Protein AF-C0KS53-F1 (afdb_monomer_lite)

pLDDT: mean 75.05, std 15.07, range [31.92, 91.69]

Radius of gyration: 15.04 Å; chains: 1; bounding box: 39×33×37 Å

Foldseek 3Di:
DDPPVPLPVVQVVQLQVCLVVQHQKGKHFDDPQVVVVQVVCCVLPLFVHWDDPDPTIIITGGDNPCSCPDDDDDADPVRGDDDDPVRPDDLDPDDDDDDRPDDWDWDQDPVGIDID

Secondary structure (DSSP, 8-state):
------HHHHHHHHHHHHHHHT-SEEEEE--HHHHHHHHHHHHTTSEEEEEEEETTEEEEEE-SS-S-S------BTTB-----GGG---------SS-------EEEETTEEEE-

Structure (mmCIF, N/CA/C/O backbone):
data_AF-C0KS53-F1
#
_entry.id   AF-C0KS53-F1
#
loop_
_atom_site.group_PDB
_atom_site.id
_atom_site.type_symbol
_atom_site.label_atom_id
_atom_site.label_alt_id
_atom_site.label_comp_id
_atom_site.label_asym_id
_atom_site.label_entity_id
_atom_site.label_seq_id
_atom_site.pdbx_PDB_ins_code
_atom_site.Cartn_x
_atom_site.Cartn_y
_atom_site.Cartn_z
_atom_site.occupancy
_atom_site.B_iso_or_equiv
_atom_site.auth_seq_id
_atom_site.auth_comp_id
_atom_site.auth_asym_id
_atom_site.auth_atom_id
_atom_site.pdbx_PDB_model_num
ATOM 1 N N . MET A 1 1 ? -0.487 21.136 -11.997 1.00 31.92 1 MET A N 1
ATOM 2 C CA . MET A 1 1 ? -1.054 19.872 -12.513 1.00 31.92 1 MET A CA 1
ATOM 3 C C . MET A 1 1 ? 0.084 18.870 -12.651 1.00 31.92 1 MET A C 1
ATOM 5 O O . MET A 1 1 ? 0.831 18.944 -13.612 1.00 31.92 1 MET A O 1
ATOM 9 N N . MET A 1 2 ? 0.323 18.032 -11.639 1.00 34.03 2 MET A N 1
ATOM 10 C CA . MET A 1 2 ? 1.448 17.092 -11.669 1.00 34.03 2 MET A CA 1
ATOM 11 C C . MET A 1 2 ? 0.925 15.713 -12.076 1.00 34.03 2 MET A C 1
ATOM 13 O O . MET A 1 2 ? 0.408 14.965 -11.250 1.00 34.03 2 MET A O 1
ATOM 17 N N . VAL A 1 3 ? 1.009 15.411 -13.371 1.00 42.41 3 VAL A N 1
ATOM 18 C CA . VAL A 1 3 ? 0.652 14.102 -13.929 1.00 42.41 3 VAL A CA 1
ATOM 19 C C . VAL A 1 3 ? 1.801 13.136 -13.633 1.00 42.41 3 VAL A C 1
ATOM 21 O O . VAL A 1 3 ? 2.655 12.888 -14.477 1.00 42.41 3 VAL A O 1
ATOM 24 N N . PHE A 1 4 ? 1.868 12.609 -12.409 1.00 47.12 4 PHE A N 1
ATOM 25 C CA . PHE A 1 4 ? 2.649 11.397 -12.157 1.00 47.12 4 PHE A CA 1
ATOM 26 C C . PHE A 1 4 ? 1.733 10.202 -12.384 1.00 47.12 4 PHE A C 1
ATOM 28 O O . PHE A 1 4 ? 0.909 9.860 -11.540 1.00 47.12 4 PHE A O 1
ATOM 35 N N . ASN A 1 5 ? 1.894 9.575 -13.547 1.00 54.81 5 ASN A N 1
ATOM 36 C CA . ASN A 1 5 ? 1.164 8.402 -14.031 1.00 54.81 5 ASN A CA 1
ATOM 37 C C . ASN A 1 5 ? 1.462 7.110 -13.228 1.00 54.81 5 ASN A C 1
ATOM 39 O O . ASN A 1 5 ? 1.420 6.006 -13.762 1.00 54.81 5 ASN A O 1
ATOM 43 N N . ASP A 1 6 ? 1.820 7.227 -11.947 1.00 64.88 6 ASP A N 1
ATOM 44 C CA . ASP A 1 6 ? 2.130 6.098 -11.075 1.00 64.88 6 ASP A CA 1
ATOM 45 C C . ASP A 1 6 ? 0.884 5.717 -10.272 1.00 64.88 6 ASP A C 1
ATOM 47 O O . ASP A 1 6 ? 0.748 6.056 -9.092 1.00 64.88 6 ASP A O 1
ATOM 51 N N . SER A 1 7 ? -0.021 4.968 -10.908 1.00 74.12 7 SER A N 1
ATOM 52 C CA . SER A 1 7 ? -1.275 4.491 -10.301 1.00 74.12 7 SER A CA 1
ATOM 53 C C . SER A 1 7 ? -1.057 3.779 -8.955 1.00 74.12 7 SER A C 1
ATOM 55 O O . SER A 1 7 ? -1.908 3.830 -8.075 1.00 74.12 7 SER A O 1
ATOM 57 N N . ILE A 1 8 ? 0.108 3.152 -8.755 1.00 80.69 8 ILE A N 1
ATOM 58 C CA . ILE A 1 8 ? 0.480 2.455 -7.514 1.00 80.69 8 ILE A CA 1
ATOM 59 C C . ILE A 1 8 ? 0.786 3.442 -6.377 1.00 80.69 8 ILE A C 1
ATOM 61 O O . ILE A 1 8 ? 0.359 3.237 -5.241 1.00 80.69 8 ILE A O 1
ATOM 65 N N . PHE A 1 9 ? 1.530 4.515 -6.659 1.00 80.00 9 PHE A N 1
ATOM 66 C CA . PHE A 1 9 ? 1.884 5.503 -5.637 1.00 80.00 9 PHE A CA 1
ATOM 67 C C . PHE A 1 9 ? 0.650 6.280 -5.169 1.00 80.00 9 PHE A C 1
ATOM 69 O O . PHE A 1 9 ? 0.519 6.557 -3.974 1.00 80.00 9 PHE A O 1
ATOM 76 N N . ASP A 1 10 ? -0.273 6.567 -6.090 1.00 84.19 10 ASP A N 1
ATOM 77 C CA . ASP A 1 10 ? -1.567 7.173 -5.771 1.00 84.19 10 ASP A CA 1
ATOM 78 C C . ASP A 1 10 ? -2.362 6.309 -4.775 1.00 84.19 10 ASP A C 1
ATOM 80 O O . ASP A 1 10 ? -2.791 6.808 -3.735 1.00 84.19 10 ASP A O 1
ATOM 84 N N . VAL A 1 11 ? -2.454 4.992 -5.006 1.00 86.56 11 VAL A N 1
ATOM 85 C CA . VAL A 1 11 ? -3.123 4.040 -4.093 1.00 86.56 11 VAL A CA 1
ATOM 86 C C . VAL A 1 11 ? -2.552 4.118 -2.676 1.00 86.56 11 VAL A C 1
ATOM 88 O O . VAL A 1 11 ? -3.300 4.300 -1.713 1.00 86.56 11 VAL A O 1
ATOM 91 N N . PHE A 1 12 ? -1.228 4.018 -2.528 1.00 85.38 12 PHE A N 1
ATOM 92 C CA . PHE A 1 12 ? -0.597 4.082 -1.208 1.00 85.38 12 PHE A CA 1
ATOM 93 C C . PHE A 1 12 ? -0.789 5.450 -0.544 1.00 85.38 12 PHE A C 1
ATOM 95 O O . PHE A 1 12 ? -1.040 5.526 0.661 1.00 85.38 12 PHE A O 1
ATOM 102 N N . THR A 1 13 ? -0.724 6.530 -1.324 1.00 85.56 13 THR A N 1
ATOM 103 C CA . THR A 1 13 ? -0.928 7.895 -0.826 1.00 85.56 13 THR A CA 1
ATOM 104 C C . THR A 1 13 ? -2.353 8.094 -0.317 1.00 85.56 13 THR A C 1
ATOM 106 O O . THR A 1 13 ? -2.526 8.612 0.787 1.00 85.56 13 THR A O 1
ATOM 109 N N . ARG A 1 14 ? -3.372 7.614 -1.044 1.00 88.25 14 ARG A N 1
ATOM 110 C CA . ARG A 1 14 ? -4.777 7.643 -0.598 1.00 88.25 14 ARG A CA 1
ATOM 111 C C . ARG A 1 14 ? -4.973 6.894 0.714 1.00 88.25 14 ARG A C 1
ATOM 113 O O . ARG A 1 14 ? -5.577 7.434 1.637 1.00 88.25 14 ARG A O 1
ATOM 120 N N . ILE A 1 15 ? -4.421 5.684 0.818 1.00 87.06 15 ILE A N 1
ATOM 121 C CA . ILE A 1 15 ? -4.500 4.867 2.037 1.00 87.06 15 ILE A CA 1
ATOM 122 C C . ILE A 1 15 ? -3.837 5.592 3.217 1.00 87.06 15 ILE A C 1
ATOM 124 O O . ILE A 1 15 ? -4.422 5.670 4.299 1.00 87.06 15 ILE A O 1
ATOM 128 N N . ARG A 1 16 ? -2.640 6.162 3.017 1.00 86.06 16 ARG A N 1
ATOM 129 C CA . ARG A 1 16 ? -1.944 6.927 4.062 1.00 86.06 16 ARG A CA 1
ATOM 130 C C . ARG A 1 16 ? -2.762 8.136 4.497 1.00 86.06 16 ARG A C 1
ATOM 132 O O . ARG A 1 16 ? -2.945 8.334 5.692 1.00 86.06 16 ARG A O 1
ATOM 139 N N . ASN A 1 17 ? -3.238 8.936 3.548 1.00 86.88 17 ASN A N 1
ATOM 140 C CA . ASN A 1 17 ? -3.958 10.172 3.841 1.00 86.88 17 ASN A CA 1
ATOM 141 C C . ASN A 1 17 ? -5.264 9.887 4.587 1.00 86.88 17 ASN A C 1
ATOM 143 O O . ASN A 1 17 ? -5.551 10.540 5.583 1.00 86.88 17 ASN A O 1
ATOM 147 N N . ALA A 1 18 ? -6.008 8.862 4.183 1.00 87.25 18 ALA A N 1
ATOM 148 C CA . ALA A 1 18 ? -7.206 8.452 4.900 1.00 87.25 18 ALA A CA 1
ATOM 149 C C . ALA A 1 18 ? -6.919 7.966 6.326 1.00 87.25 18 ALA A C 1
ATOM 151 O O . ALA A 1 18 ? -7.664 8.299 7.241 1.00 87.25 18 ALA A O 1
ATOM 152 N N . ASN A 1 19 ? -5.817 7.239 6.533 1.00 84.56 19 ASN A N 1
ATOM 153 C CA . ASN A 1 19 ? -5.384 6.842 7.871 1.00 84.56 19 ASN A CA 1
ATOM 154 C C . ASN A 1 19 ? -4.976 8.055 8.731 1.00 84.56 19 ASN A C 1
ATOM 156 O O . ASN A 1 19 ? -5.244 8.062 9.926 1.00 84.56 19 ASN A O 1
ATOM 160 N N . LEU A 1 20 ? -4.356 9.084 8.137 1.00 82.88 20 LEU A N 1
ATOM 161 C CA . LEU A 1 20 ? -4.002 10.330 8.834 1.00 82.88 20 LEU A CA 1
ATOM 162 C C . LEU A 1 20 ? -5.237 11.141 9.243 1.00 82.88 20 LEU A C 1
ATOM 164 O O . LEU A 1 20 ? -5.261 11.694 10.336 1.00 82.88 20 LEU A O 1
ATOM 168 N N . VAL A 1 21 ? -6.256 11.190 8.382 1.00 84.94 21 VAL A N 1
ATOM 169 C CA . VAL A 1 21 ? -7.527 11.891 8.644 1.00 84.94 21 VAL A CA 1
ATOM 170 C C . VAL A 1 21 ? -8.452 11.074 9.563 1.00 84.94 21 VAL A C 1
ATOM 172 O O . VAL A 1 21 ? -9.428 11.597 10.088 1.00 84.94 21 VAL A O 1
ATOM 175 N N . GLY A 1 22 ? -8.148 9.795 9.804 1.00 82.62 22 GLY A N 1
ATOM 176 C CA . GLY A 1 22 ? -8.964 8.916 10.645 1.00 82.62 22 GLY A CA 1
ATOM 177 C C . GLY A 1 22 ? -10.193 8.345 9.932 1.00 82.62 22 GLY A C 1
ATOM 178 O O . GLY A 1 22 ? -11.144 7.922 10.584 1.00 82.62 22 GLY A O 1
ATOM 179 N N . HIS A 1 23 ? -10.195 8.306 8.598 1.00 84.88 23 HIS A N 1
ATOM 180 C CA . HIS A 1 23 ? -11.251 7.642 7.842 1.00 84.88 23 HIS A CA 1
ATOM 181 C C . HIS A 1 23 ? -11.162 6.120 7.985 1.00 84.88 23 HIS A C 1
ATOM 183 O O . HIS A 1 23 ? -10.111 5.509 7.784 1.00 84.88 23 HIS A O 1
ATOM 189 N N . ASN A 1 24 ? -12.307 5.486 8.237 1.00 86.44 24 ASN A N 1
ATOM 190 C CA . ASN A 1 24 ? -12.397 4.029 8.347 1.00 86.44 24 ASN A CA 1
ATOM 191 C C . ASN A 1 24 ? -12.353 3.328 6.979 1.00 86.44 24 ASN A C 1
ATOM 193 O O . ASN A 1 24 ? -12.082 2.129 6.913 1.00 86.44 24 ASN A O 1
ATOM 197 N N . THR A 1 25 ? -12.623 4.051 5.888 1.00 89.31 25 THR A N 1
ATOM 198 C CA . THR A 1 25 ? -12.741 3.489 4.537 1.00 89.31 25 THR A CA 1
ATOM 199 C C . THR A 1 25 ? -12.081 4.358 3.471 1.00 89.31 25 THR A C 1
ATOM 201 O O . THR A 1 25 ? -12.151 5.583 3.549 1.00 89.31 25 THR A O 1
ATOM 204 N N . VAL A 1 26 ? -11.510 3.732 2.439 1.00 90.69 26 VAL A N 1
ATOM 205 C CA . VAL A 1 26 ? -10.834 4.402 1.310 1.00 90.69 26 VAL A CA 1
ATOM 206 C C . VAL A 1 26 ? -11.250 3.788 -0.009 1.00 90.69 26 VAL A C 1
ATOM 208 O O . VAL A 1 26 ? -11.338 2.570 -0.113 1.00 90.69 26 VAL A O 1
ATOM 211 N N . ARG A 1 27 ? -11.439 4.624 -1.030 1.00 90.81 27 ARG A N 1
ATOM 212 C CA . ARG A 1 27 ? -11.673 4.176 -2.404 1.00 90.81 27 ARG A CA 1
ATOM 213 C C . ARG A 1 27 ? -10.377 4.195 -3.205 1.00 90.81 27 ARG A C 1
ATOM 215 O O . ARG A 1 27 ? -9.693 5.222 -3.272 1.00 90.81 27 ARG A O 1
ATOM 222 N N . VAL A 1 28 ? -10.051 3.064 -3.818 1.00 90.12 28 VAL A N 1
ATOM 223 C CA . VAL A 1 28 ? -8.870 2.895 -4.675 1.00 90.12 28 VAL A CA 1
ATOM 224 C C . VAL A 1 28 ? -9.282 2.291 -6.021 1.00 90.12 28 VAL A C 1
ATOM 226 O O . VAL A 1 28 ? -10.250 1.531 -6.064 1.00 90.12 28 VAL A O 1
ATOM 229 N N . PRO A 1 29 ? -8.592 2.617 -7.127 1.00 89.81 29 PRO A N 1
ATOM 230 C CA . PRO A 1 29 ? -8.943 2.102 -8.448 1.00 89.81 29 PRO A CA 1
ATOM 231 C C . PRO A 1 29 ? -8.839 0.574 -8.521 1.00 89.81 29 PRO A C 1
ATOM 233 O O . PRO A 1 29 ? -7.958 -0.042 -7.913 1.00 89.81 29 PRO A O 1
ATOM 236 N N . LEU A 1 30 ? -9.728 -0.034 -9.304 1.00 88.56 30 LEU A N 1
ATOM 237 C CA . LEU A 1 30 ? -9.720 -1.463 -9.580 1.00 88.56 30 LEU A CA 1
ATOM 238 C C . LEU A 1 30 ? -8.644 -1.778 -10.619 1.00 88.56 30 LEU A C 1
ATOM 240 O O . LEU A 1 30 ? -8.791 -1.482 -11.800 1.00 88.56 30 LEU A O 1
ATOM 244 N N . THR A 1 31 ? -7.554 -2.398 -10.171 1.00 86.88 31 THR A N 1
ATOM 245 C CA . THR A 1 31 ? -6.535 -2.983 -11.050 1.00 86.88 31 THR A CA 1
ATOM 246 C C . THR A 1 31 ? -6.055 -4.319 -10.484 1.00 86.88 31 THR A C 1
ATOM 248 O O . THR A 1 31 ? -6.159 -4.568 -9.277 1.00 86.88 31 THR A O 1
ATOM 251 N N . LEU A 1 32 ? -5.504 -5.181 -11.345 1.00 85.75 32 LEU A N 1
ATOM 252 C CA . LEU A 1 32 ? -4.938 -6.471 -10.929 1.00 85.75 32 LEU A CA 1
ATOM 253 C C . LEU A 1 32 ? -3.798 -6.287 -9.915 1.00 85.75 32 LEU A C 1
ATOM 255 O O . LEU A 1 32 ? -3.726 -7.010 -8.924 1.00 85.75 32 LEU A O 1
ATOM 259 N N . THR A 1 33 ? -2.948 -5.278 -10.120 1.00 85.88 33 THR A N 1
ATOM 260 C CA . THR A 1 33 ? -1.844 -4.961 -9.207 1.00 85.88 33 THR A CA 1
ATOM 261 C C . THR A 1 33 ? -2.360 -4.446 -7.870 1.00 85.88 33 THR A C 1
ATOM 263 O O . THR A 1 33 ? -1.909 -4.917 -6.827 1.00 85.88 33 THR A O 1
ATOM 266 N N . THR A 1 34 ? -3.351 -3.547 -7.872 1.00 86.94 34 THR A N 1
ATOM 267 C CA . THR A 1 34 ? -3.983 -3.051 -6.641 1.00 86.94 34 THR A CA 1
ATOM 268 C C . THR A 1 34 ? -4.611 -4.192 -5.846 1.00 86.94 34 THR A C 1
ATOM 270 O O . THR A 1 34 ? -4.403 -4.257 -4.639 1.00 86.94 34 THR A O 1
ATOM 273 N N . LYS A 1 35 ? -5.303 -5.134 -6.500 1.00 89.62 35 LYS A N 1
ATOM 274 C CA . LYS A 1 35 ? -5.884 -6.310 -5.831 1.00 89.62 35 LYS A CA 1
ATOM 275 C C . LYS A 1 35 ? -4.817 -7.146 -5.115 1.00 89.62 35 LYS A C 1
ATOM 277 O O . LYS A 1 35 ? -4.985 -7.469 -3.941 1.00 89.62 35 LYS A O 1
ATOM 282 N N . SER A 1 36 ? -3.705 -7.449 -5.785 1.00 89.19 36 SER A N 1
ATOM 283 C CA . SER A 1 36 ? -2.596 -8.204 -5.184 1.00 89.19 36 SER A CA 1
ATOM 284 C C . SER A 1 36 ? -1.947 -7.459 -4.013 1.00 89.19 36 SER A C 1
ATOM 286 O O . SER A 1 36 ? -1.675 -8.064 -2.979 1.00 89.19 36 SER A O 1
ATOM 288 N N . ILE A 1 37 ? -1.762 -6.139 -4.128 1.00 88.38 37 ILE A N 1
ATOM 289 C CA . ILE A 1 37 ? -1.241 -5.306 -3.032 1.00 88.38 37 ILE A CA 1
ATOM 290 C C . ILE A 1 37 ? -2.191 -5.336 -1.830 1.00 88.38 37 ILE A C 1
ATOM 292 O O . ILE A 1 37 ? -1.742 -5.523 -0.702 1.00 88.38 37 ILE A O 1
ATOM 296 N N . LEU A 1 38 ? -3.499 -5.175 -2.052 1.00 88.81 38 LEU A N 1
ATOM 297 C CA . LEU A 1 38 ? -4.494 -5.211 -0.978 1.00 88.81 38 LEU A CA 1
ATOM 298 C C . LEU A 1 38 ? -4.519 -6.573 -0.278 1.00 88.81 38 LEU A C 1
ATOM 300 O O . LEU A 1 38 ? -4.531 -6.610 0.948 1.00 88.81 38 LEU A O 1
ATOM 304 N N . ASN A 1 39 ? -4.430 -7.677 -1.023 1.00 90.12 39 ASN A N 1
ATOM 305 C CA . ASN A 1 39 ? -4.310 -9.016 -0.438 1.00 90.12 39 ASN A CA 1
ATOM 306 C C . ASN A 1 39 ? -3.106 -9.135 0.503 1.00 90.12 39 ASN A C 1
ATOM 308 O O . ASN A 1 39 ? -3.254 -9.602 1.631 1.00 90.12 39 ASN A O 1
ATOM 312 N N . ILE A 1 40 ? -1.931 -8.662 0.078 1.00 87.81 40 ILE A N 1
ATOM 313 C CA . ILE A 1 40 ? -0.723 -8.659 0.917 1.00 87.81 40 ILE A CA 1
ATOM 314 C C . ILE A 1 40 ? -0.940 -7.787 2.163 1.00 87.81 40 ILE A C 1
ATOM 316 O O . ILE A 1 40 ? -0.597 -8.183 3.278 1.00 87.81 40 ILE A O 1
ATOM 320 N N . LEU A 1 41 ? -1.557 -6.612 2.010 1.00 85.69 41 LEU A N 1
ATOM 321 C CA . LEU A 1 41 ? -1.846 -5.728 3.140 1.00 85.69 41 LEU A CA 1
ATOM 322 C C . LEU A 1 41 ? -2.835 -6.354 4.140 1.00 85.69 41 LEU A C 1
ATOM 324 O O . LEU A 1 41 ? -2.678 -6.131 5.342 1.00 85.69 41 LEU A O 1
ATOM 328 N N . VAL A 1 42 ? -3.826 -7.132 3.684 1.00 88.31 42 VAL A N 1
ATOM 329 C CA . VAL A 1 42 ? -4.715 -7.916 4.567 1.00 88.31 42 VAL A CA 1
ATOM 330 C C . VAL A 1 42 ? -3.919 -9.013 5.269 1.00 88.31 42 VAL A C 1
ATOM 332 O O . VAL A 1 42 ? -3.997 -9.131 6.489 1.00 88.31 42 VAL A O 1
ATOM 335 N N . HIS A 1 43 ? -3.113 -9.775 4.523 1.00 85.06 43 HIS A N 1
ATOM 336 C CA . HIS A 1 43 ? -2.329 -10.895 5.050 1.00 85.06 43 HIS A CA 1
ATOM 337 C C . HIS A 1 43 ? -1.377 -10.461 6.173 1.00 85.06 43 HIS A C 1
ATOM 339 O O . HIS A 1 43 ? -1.295 -11.093 7.223 1.00 85.06 43 HIS A O 1
ATOM 345 N N . HIS A 1 44 ? -0.711 -9.319 6.005 1.00 79.38 44 HIS A N 1
ATOM 346 C CA . HIS A 1 44 ? 0.144 -8.750 7.044 1.00 79.38 44 HIS A CA 1
ATOM 347 C C . HIS A 1 44 ? -0.626 -7.934 8.103 1.00 79.38 44 HIS A C 1
ATOM 349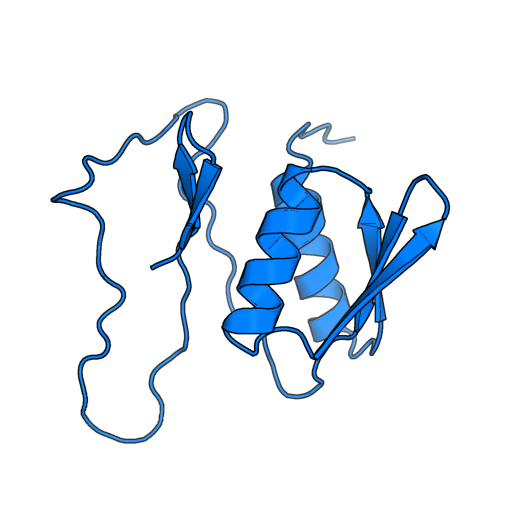 O O . HIS A 1 44 ? 0.002 -7.333 8.979 1.00 79.38 44 HIS A O 1
ATOM 355 N N . GLY A 1 45 ? -1.959 -7.884 8.063 1.00 81.06 45 GLY A N 1
ATOM 356 C CA . GLY A 1 45 ? -2.787 -7.218 9.074 1.00 81.06 45 GLY A CA 1
ATOM 357 C C . GLY A 1 45 ? -2.678 -5.691 9.087 1.00 81.06 45 GLY A C 1
ATOM 358 O O . GLY A 1 45 ? -2.955 -5.066 10.115 1.00 81.06 45 GLY A O 1
ATOM 359 N N . PHE A 1 46 ? -2.256 -5.092 7.969 1.00 81.56 46 PHE A N 1
ATOM 360 C CA . PHE A 1 46 ? -2.238 -3.644 7.790 1.00 81.56 46 PHE A CA 1
ATOM 361 C C . PHE A 1 46 ? -3.668 -3.131 7.586 1.00 81.56 46 PHE A C 1
ATOM 363 O O . PHE A 1 46 ? -4.128 -2.251 8.306 1.00 81.56 46 PHE A O 1
ATOM 370 N N . ILE A 1 47 ? -4.422 -3.716 6.661 1.00 87.75 47 ILE A N 1
ATOM 371 C CA . ILE A 1 47 ? -5.834 -3.362 6.448 1.00 87.75 47 ILE A CA 1
ATOM 372 C C . ILE A 1 47 ? -6.752 -4.435 7.032 1.00 87.75 47 ILE A C 1
ATOM 374 O O . ILE A 1 47 ? -6.342 -5.582 7.197 1.00 87.75 47 ILE A O 1
ATOM 378 N N . LYS A 1 48 ? -7.990 -4.062 7.378 1.00 88.00 48 LYS A N 1
ATOM 379 C CA . LYS A 1 48 ? -8.950 -5.001 7.975 1.00 88.00 48 LYS A CA 1
ATOM 380 C C . LYS A 1 48 ? -9.548 -5.914 6.911 1.00 88.00 48 LYS A C 1
ATOM 382 O O . LYS A 1 48 ? -9.571 -7.124 7.083 1.00 88.00 48 LYS A O 1
ATOM 387 N N . ASN A 1 49 ? -10.050 -5.314 5.838 1.00 90.25 49 ASN A N 1
ATOM 388 C CA . ASN A 1 49 ? -10.586 -6.018 4.682 1.00 90.25 49 ASN A CA 1
ATOM 389 C C . ASN A 1 49 ? -10.669 -5.053 3.491 1.00 90.25 49 ASN A C 1
ATOM 391 O O . ASN A 1 49 ? -10.525 -3.838 3.661 1.00 90.25 49 ASN A O 1
ATOM 395 N N . PHE A 1 50 ? -10.943 -5.573 2.302 1.00 91.56 50 PHE A N 1
ATOM 396 C CA . PHE A 1 50 ? -11.353 -4.776 1.155 1.00 91.56 50 PHE A CA 1
ATOM 397 C C . PHE A 1 50 ? -12.492 -5.474 0.404 1.00 91.56 50 PHE A C 1
ATOM 399 O O . PHE A 1 50 ? -12.615 -6.694 0.437 1.00 91.56 50 PHE A O 1
ATOM 406 N N . SER A 1 51 ? -13.336 -4.696 -0.266 1.00 91.50 51 SER A N 1
ATOM 407 C CA . SER A 1 51 ? -14.435 -5.198 -1.090 1.00 91.50 51 SER A CA 1
ATOM 408 C C . SER A 1 51 ? -14.518 -4.420 -2.396 1.00 91.50 51 SER A C 1
ATOM 410 O O . SER A 1 51 ? -14.127 -3.256 -2.464 1.00 91.50 51 SER A O 1
ATOM 412 N N . GLN A 1 52 ? -15.018 -5.053 -3.448 1.00 91.31 52 GLN A N 1
ATOM 413 C CA . GLN A 1 52 ? -15.318 -4.378 -4.704 1.00 91.31 52 GLN A CA 1
ATOM 414 C C . GLN A 1 52 ? -16.726 -3.786 -4.607 1.00 91.31 52 GLN A C 1
ATOM 416 O O . GLN A 1 52 ? -17.686 -4.534 -4.465 1.00 91.31 52 GLN A O 1
ATOM 421 N N . ILE A 1 53 ? -16.856 -2.455 -4.667 1.00 87.44 53 ILE A N 1
ATOM 422 C CA . ILE A 1 53 ? -18.189 -1.821 -4.683 1.00 87.44 53 ILE A CA 1
ATOM 423 C C . ILE A 1 53 ? -18.715 -1.739 -6.115 1.00 87.44 53 ILE A C 1
ATOM 425 O O . ILE A 1 53 ? -19.885 -1.997 -6.355 1.00 87.44 53 ILE A O 1
ATOM 429 N N . ASN A 1 54 ? -17.841 -1.381 -7.061 1.00 84.50 54 ASN A N 1
ATOM 430 C CA . ASN A 1 54 ? -18.200 -1.077 -8.446 1.00 84.50 54 ASN A CA 1
ATOM 431 C C . ASN A 1 54 ? -17.231 -1.762 -9.421 1.00 84.50 54 ASN A C 1
ATOM 433 O O . ASN A 1 54 ? -16.167 -2.244 -9.037 1.00 84.50 54 ASN A O 1
ATOM 437 N N . ASN A 1 55 ? -17.522 -1.692 -10.721 1.00 83.44 55 ASN A N 1
ATOM 438 C CA . ASN A 1 55 ? -16.630 -2.195 -11.778 1.00 83.44 55 ASN A CA 1
ATOM 439 C C . ASN A 1 55 ? -15.339 -1.372 -11.958 1.00 83.44 55 ASN A C 1
ATOM 441 O O . ASN A 1 55 ? -14.541 -1.664 -12.843 1.00 83.44 55 ASN A O 1
ATOM 445 N N . ARG A 1 56 ? -15.136 -0.324 -11.151 1.00 86.06 56 ARG A N 1
ATOM 446 C CA . ARG A 1 56 ? -14.005 0.609 -11.272 1.00 86.06 56 ARG A CA 1
ATOM 447 C C . ARG A 1 56 ? -13.208 0.803 -9.983 1.00 86.06 56 ARG A C 1
ATOM 449 O O . ARG A 1 56 ? -12.101 1.328 -10.058 1.00 86.06 56 ARG A O 1
AT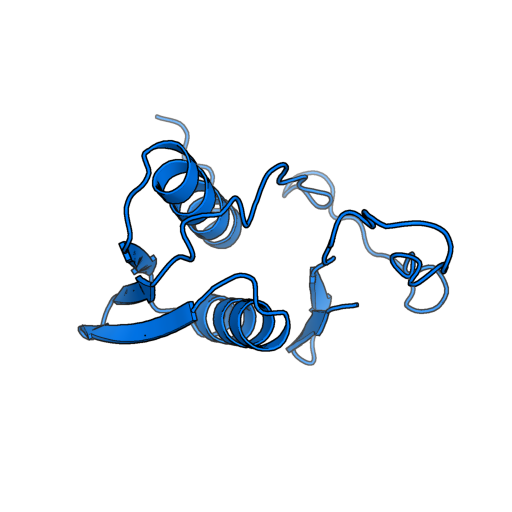OM 456 N N . GLU A 1 57 ? -13.724 0.399 -8.818 1.00 90.12 57 GLU A N 1
ATOM 457 C CA . GLU A 1 57 ? -13.132 0.762 -7.521 1.00 90.12 57 GLU A CA 1
ATOM 458 C C . GLU A 1 57 ? -13.241 -0.343 -6.459 1.00 90.12 57 GLU A C 1
ATOM 460 O O . GLU A 1 57 ? -14.255 -1.041 -6.356 1.00 90.12 57 GLU A O 1
ATOM 465 N N . PHE A 1 58 ? -12.214 -0.427 -5.609 1.00 89.94 58 PHE A N 1
ATOM 466 C CA . PHE A 1 58 ? -12.221 -1.165 -4.349 1.00 89.94 58 PHE A CA 1
ATOM 467 C C . PHE A 1 58 ? -12.450 -0.219 -3.165 1.00 89.94 58 PHE A C 1
ATOM 469 O O . PHE A 1 58 ? -11.845 0.854 -3.083 1.00 89.94 58 PHE A O 1
ATOM 476 N N . LEU A 1 59 ? -13.268 -0.657 -2.211 1.00 91.69 59 LEU A N 1
ATOM 477 C CA . LEU A 1 59 ? -13.373 -0.088 -0.874 1.00 91.69 59 LEU A CA 1
ATOM 478 C C . LEU A 1 59 ? -12.446 -0.828 0.070 1.00 91.69 59 LEU A C 1
ATOM 480 O O . LEU A 1 59 ? -12.599 -2.026 0.289 1.00 91.69 59 LEU A O 1
ATOM 484 N N . VAL A 1 60 ? -11.521 -0.105 0.672 1.00 90.38 60 VAL A N 1
ATOM 485 C CA . VAL A 1 60 ? -10.569 -0.636 1.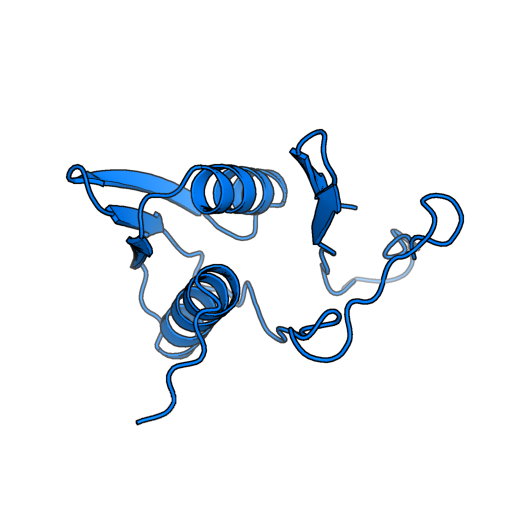640 1.00 90.38 60 VAL A CA 1
ATOM 486 C C . VAL A 1 60 ? -10.989 -0.181 3.025 1.00 90.38 60 VAL A C 1
ATOM 488 O O . VAL A 1 60 ? -11.114 1.019 3.258 1.00 90.38 60 VAL A O 1
ATOM 491 N N . THR A 1 61 ? -11.181 -1.115 3.950 1.00 90.56 61 THR A N 1
ATOM 492 C CA . THR A 1 61 ? -11.456 -0.821 5.359 1.00 90.56 61 THR A CA 1
ATOM 493 C C . THR A 1 61 ? -10.143 -0.765 6.135 1.00 90.56 61 THR A C 1
ATOM 495 O O . THR A 1 61 ? -9.427 -1.765 6.262 1.00 90.56 61 THR A O 1
ATOM 498 N N . LEU A 1 62 ? -9.821 0.414 6.661 1.00 87.25 62 LEU A N 1
ATOM 499 C CA . LEU A 1 62 ? -8.602 0.671 7.421 1.00 87.25 62 LEU A CA 1
ATOM 500 C C . LEU A 1 62 ? -8.770 0.305 8.899 1.00 87.25 62 LEU A C 1
ATOM 502 O O . LEU A 1 62 ? -9.877 0.243 9.433 1.00 87.25 62 LEU A O 1
ATOM 506 N N . LYS A 1 63 ? -7.643 0.072 9.575 1.00 81.50 63 LYS A N 1
ATOM 507 C CA . LYS A 1 63 ? -7.578 -0.153 11.023 1.00 81.50 63 LYS A CA 1
ATOM 508 C C . LYS A 1 63 ? -7.099 1.136 11.701 1.00 81.50 63 LYS A C 1
ATOM 510 O O . LYS A 1 63 ? -6.018 1.618 11.383 1.00 81.50 63 LYS A O 1
ATOM 515 N N . SER A 1 64 ? -7.860 1.674 12.656 1.00 66.69 64 SER A N 1
ATOM 516 C CA . SER A 1 64 ? -7.648 3.026 13.215 1.00 66.69 64 SER A CA 1
ATOM 517 C C . SER A 1 64 ? -6.323 3.259 13.964 1.00 66.69 64 SER A C 1
ATOM 519 O O . SER A 1 64 ? -5.966 4.402 14.218 1.00 66.69 64 SER A O 1
ATOM 521 N N . LYS A 1 65 ? -5.565 2.217 14.341 1.00 60.94 65 LYS A N 1
ATOM 522 C CA . LYS A 1 65 ? -4.350 2.351 15.178 1.00 60.94 65 LYS A CA 1
ATOM 523 C C . LYS A 1 65 ? -3.032 2.348 14.389 1.00 60.94 65 LYS A C 1
ATOM 525 O O . LYS A 1 65 ? -2.077 1.681 14.766 1.00 60.94 65 LYS A O 1
ATOM 530 N N . SER A 1 66 ? -2.957 3.195 13.361 1.00 60.00 66 SER A N 1
ATOM 531 C CA . SER A 1 66 ? -1.697 3.632 12.734 1.00 60.00 66 SER A CA 1
ATOM 532 C C . SER A 1 66 ? -0.963 2.551 11.927 1.00 60.00 66 SER A C 1
ATOM 534 O O . SER A 1 66 ? 0.097 2.048 12.289 1.00 60.00 66 SER A O 1
ATOM 536 N N . VAL A 1 67 ? -1.550 2.217 10.782 1.00 61.94 67 VAL A N 1
ATOM 537 C CA . VAL A 1 67 ? -1.103 1.135 9.896 1.00 61.94 67 VAL A CA 1
ATOM 538 C C . VAL A 1 67 ? 0.093 1.534 9.022 1.00 61.94 67 VAL A C 1
ATOM 540 O O . VAL A 1 67 ? 0.998 0.738 8.800 1.00 61.94 67 VAL A O 1
ATOM 543 N N . LEU A 1 68 ? 0.131 2.775 8.529 1.00 67.06 68 LEU A N 1
ATOM 544 C CA . LEU A 1 68 ? 1.143 3.239 7.573 1.00 67.06 68 LEU A CA 1
ATOM 545 C C . LEU A 1 68 ? 1.726 4.579 8.023 1.00 67.06 68 LEU A C 1
ATOM 547 O O . LEU A 1 68 ? 1.196 5.639 7.695 1.00 67.06 68 LEU A O 1
ATOM 551 N N . ARG A 1 69 ? 2.828 4.528 8.780 1.00 68.00 69 ARG A N 1
ATOM 552 C CA . ARG A 1 69 ? 3.541 5.729 9.255 1.00 68.00 69 ARG A CA 1
ATOM 553 C C . ARG A 1 69 ? 4.410 6.369 8.176 1.00 68.00 69 ARG A C 1
ATOM 555 O O . ARG A 1 69 ? 4.446 7.589 8.055 1.00 68.00 69 ARG A O 1
ATOM 562 N N . LYS A 1 70 ? 5.123 5.559 7.390 1.00 70.12 70 LYS A N 1
ATOM 563 C CA . LYS A 1 70 ? 6.077 6.049 6.390 1.00 70.12 70 LYS A CA 1
ATOM 564 C C . LYS A 1 70 ? 5.997 5.205 5.125 1.00 70.12 70 LYS A C 1
ATOM 566 O O . LYS A 1 70 ? 6.207 4.001 5.162 1.00 70.12 70 LYS A O 1
ATOM 571 N N . LEU A 1 71 ? 5.710 5.865 4.009 1.00 75.25 71 LEU A N 1
ATOM 572 C CA . LEU A 1 71 ? 5.804 5.295 2.670 1.00 75.25 71 LEU A CA 1
ATOM 573 C C . LEU A 1 71 ? 7.078 5.835 2.028 1.00 75.25 71 LEU A C 1
ATOM 575 O O . LEU A 1 71 ? 7.223 7.050 1.883 1.00 75.25 71 LEU A O 1
ATOM 579 N N . LYS A 1 72 ? 8.008 4.953 1.658 1.00 74.75 72 LYS A N 1
ATOM 580 C CA . LYS A 1 72 ? 9.216 5.326 0.915 1.00 74.75 72 LYS A CA 1
ATOM 581 C C . LYS A 1 72 ? 9.193 4.632 -0.438 1.00 74.75 72 LYS A C 1
ATOM 583 O O . LYS A 1 72 ? 9.187 3.409 -0.518 1.00 74.75 72 LYS A O 1
ATOM 588 N N . ARG A 1 73 ? 9.205 5.427 -1.504 1.00 75.69 73 ARG A N 1
ATOM 589 C CA . ARG A 1 73 ? 9.350 4.929 -2.871 1.00 75.69 73 ARG A CA 1
ATOM 590 C C . ARG A 1 73 ? 10.828 4.696 -3.170 1.00 75.69 73 ARG A C 1
ATOM 592 O O . ARG A 1 73 ? 11.607 5.646 -3.115 1.00 75.69 73 ARG A O 1
ATOM 599 N N . LEU A 1 74 ? 11.187 3.452 -3.488 1.00 76.00 74 LEU A N 1
ATOM 600 C CA . LEU A 1 74 ? 12.555 3.075 -3.860 1.00 76.00 74 LEU A CA 1
ATOM 601 C C . LEU A 1 74 ? 12.794 3.210 -5.374 1.00 76.00 74 LEU A C 1
ATOM 603 O O . LEU A 1 74 ? 13.759 3.847 -5.772 1.00 76.00 74 LEU A O 1
ATOM 607 N N . SER A 1 75 ? 11.889 2.704 -6.220 1.00 70.81 75 SER A N 1
ATOM 608 C CA . SER A 1 75 ? 12.001 2.788 -7.688 1.00 70.81 75 SER A CA 1
ATOM 609 C C . SER A 1 75 ? 11.227 3.986 -8.243 1.00 70.81 75 SER A C 1
ATOM 611 O O . SER A 1 75 ? 10.044 4.127 -7.931 1.00 70.81 75 SER A O 1
ATOM 613 N N . ARG A 1 76 ? 11.860 4.845 -9.053 1.00 75.25 76 ARG A N 1
ATOM 614 C CA . ARG A 1 76 ? 11.254 6.036 -9.695 1.00 75.25 76 ARG A CA 1
ATOM 615 C C . ARG A 1 76 ? 11.271 5.867 -11.224 1.00 75.25 76 ARG A C 1
ATOM 617 O O . ARG A 1 76 ? 12.156 5.179 -11.719 1.00 75.25 76 ARG A O 1
ATOM 624 N N . PRO A 1 77 ? 10.359 6.488 -12.000 1.00 64.62 77 PRO A N 1
ATOM 625 C CA . PRO A 1 77 ? 10.282 6.256 -13.447 1.00 64.62 77 PRO A CA 1
ATOM 626 C C . PRO A 1 77 ? 11.571 6.643 -14.191 1.00 64.62 77 PRO A C 1
ATOM 628 O O . PRO A 1 77 ? 11.891 6.004 -15.184 1.00 64.62 77 PRO A O 1
ATOM 631 N N . GLY A 1 78 ? 12.337 7.614 -13.677 1.00 69.38 78 GLY A N 1
ATOM 632 C CA . GLY A 1 78 ? 13.647 7.994 -14.225 1.00 69.38 78 GLY A CA 1
ATOM 633 C C . GLY A 1 78 ? 14.823 7.111 -13.786 1.00 69.38 78 GLY A C 1
ATOM 634 O O . GLY A 1 78 ? 15.826 7.071 -14.481 1.00 69.38 78 GLY A O 1
ATOM 635 N N . CYS A 1 79 ? 14.698 6.376 -12.674 1.00 72.88 79 CYS A N 1
ATOM 636 C CA . CYS A 1 79 ? 15.728 5.467 -12.159 1.00 72.88 79 CYS A CA 1
ATOM 637 C C . CYS A 1 79 ? 15.055 4.227 -11.559 1.00 72.88 79 CYS A C 1
ATOM 639 O O . CYS A 1 79 ? 14.633 4.230 -10.392 1.00 72.88 79 CYS A O 1
ATOM 641 N N . ARG A 1 80 ? 14.936 3.166 -12.364 1.00 75.19 80 ARG A N 1
ATOM 642 C CA . ARG A 1 80 ? 14.423 1.875 -11.897 1.00 75.19 80 ARG A CA 1
ATOM 643 C C . ARG A 1 80 ? 15.531 1.135 -11.158 1.00 75.19 80 ARG A C 1
ATOM 645 O O . ARG A 1 80 ? 16.562 0.819 -11.739 1.00 75.19 80 ARG A O 1
ATOM 652 N N . LEU A 1 81 ? 15.303 0.860 -9.878 1.00 70.69 81 LEU A N 1
ATOM 653 C CA . LEU A 1 81 ? 16.188 0.020 -9.078 1.00 70.69 81 LEU A CA 1
ATOM 654 C C . LEU A 1 81 ? 15.749 -1.434 -9.231 1.00 70.69 81 LEU A C 1
ATOM 656 O O . LEU A 1 81 ? 14.652 -1.795 -8.802 1.00 70.69 81 LEU A O 1
ATOM 660 N N . TYR A 1 82 ? 16.608 -2.247 -9.836 1.00 73.25 82 TYR A N 1
ATOM 661 C CA . TYR A 1 82 ? 16.461 -3.696 -9.870 1.00 73.25 82 TYR A CA 1
ATOM 662 C C . TYR A 1 82 ? 17.392 -4.289 -8.819 1.00 73.25 82 TYR A C 1
ATOM 664 O O . TYR A 1 82 ? 18.579 -3.975 -8.786 1.00 73.25 82 TYR A O 1
ATOM 672 N N . VAL A 1 83 ? 16.838 -5.111 -7.933 1.00 69.50 83 VAL A N 1
ATOM 673 C CA . VAL A 1 83 ? 17.580 -5.753 -6.846 1.00 69.50 83 VAL A CA 1
ATOM 674 C C . VAL A 1 83 ? 17.601 -7.248 -7.127 1.00 69.50 83 VAL A C 1
ATOM 676 O O . VAL A 1 83 ? 16.559 -7.827 -7.433 1.00 69.50 83 VAL A O 1
ATOM 679 N N . PHE A 1 84 ? 18.775 -7.874 -7.046 1.00 66.88 84 PHE A N 1
ATOM 680 C CA . PHE A 1 84 ? 18.869 -9.331 -7.101 1.00 66.88 84 PHE A CA 1
ATOM 681 C C . PHE A 1 84 ? 18.170 -9.937 -5.882 1.00 66.88 84 PHE A C 1
ATOM 683 O O . PHE A 1 84 ? 18.286 -9.400 -4.783 1.00 66.88 84 PHE A O 1
ATOM 690 N N . ALA A 1 85 ? 17.484 -11.069 -6.064 1.00 63.72 85 ALA A N 1
ATOM 691 C CA . ALA A 1 85 ? 16.718 -11.724 -4.999 1.00 63.72 85 ALA A CA 1
ATOM 692 C C . ALA A 1 85 ? 17.566 -12.046 -3.752 1.00 63.72 85 ALA A C 1
ATOM 694 O O . ALA A 1 85 ? 17.067 -11.973 -2.638 1.00 63.72 85 ALA A O 1
ATOM 695 N N . GLN A 1 86 ? 18.857 -12.339 -3.939 1.00 64.00 86 GLN A N 1
ATOM 696 C CA . GLN A 1 86 ? 19.813 -12.614 -2.858 1.00 64.00 86 GLN A CA 1
ATOM 697 C C . GLN A 1 86 ? 20.179 -11.367 -2.038 1.00 64.00 86 GLN A C 1
ATOM 699 O O . GLN A 1 86 ? 20.489 -11.475 -0.859 1.00 64.00 86 GLN A O 1
ATOM 704 N N . ASN A 1 87 ? 20.103 -10.184 -2.652 1.00 62.22 87 ASN A N 1
ATOM 705 C CA . ASN A 1 87 ? 20.389 -8.894 -2.019 1.00 62.22 87 ASN A CA 1
ATOM 706 C C . ASN A 1 87 ? 19.105 -8.187 -1.574 1.00 62.22 87 ASN A C 1
ATOM 708 O O . ASN A 1 87 ? 19.131 -6.993 -1.264 1.00 62.22 87 ASN A O 1
ATOM 712 N N . PHE A 1 88 ? 17.966 -8.883 -1.607 1.00 63.09 88 PHE A N 1
ATOM 713 C CA . PHE A 1 88 ? 16.720 -8.320 -1.133 1.00 63.09 88 PHE A CA 1
ATOM 714 C C . PHE A 1 88 ? 16.817 -8.163 0.386 1.00 63.09 88 PHE A C 1
ATOM 716 O O . PHE A 1 88 ? 17.008 -9.164 1.080 1.00 63.09 88 PHE A O 1
ATOM 723 N N . PRO A 1 89 ? 16.755 -6.926 0.911 1.00 59.34 89 PRO A N 1
ATOM 724 C CA . PRO A 1 89 ? 16.873 -6.720 2.339 1.00 59.34 89 PRO A CA 1
ATOM 725 C C . PRO A 1 89 ? 15.657 -7.357 3.000 1.00 59.34 89 PRO A C 1
ATOM 727 O O . PRO A 1 89 ? 14.558 -6.808 2.921 1.00 59.34 89 PRO A O 1
ATOM 730 N N . GLN A 1 90 ? 15.872 -8.500 3.649 1.00 59.47 90 GLN A N 1
ATOM 731 C CA . GLN A 1 90 ? 14.881 -9.052 4.552 1.00 59.47 90 GLN A CA 1
ATOM 732 C C . GLN A 1 90 ? 14.702 -8.038 5.679 1.00 59.47 90 GLN A C 1
ATOM 734 O O . GLN A 1 90 ? 15.654 -7.689 6.387 1.00 59.47 90 GLN A O 1
ATOM 739 N N . ILE A 1 91 ? 13.497 -7.502 5.809 1.00 57.88 91 ILE A N 1
ATOM 740 C CA . ILE A 1 91 ? 13.069 -6.665 6.915 1.00 57.88 91 ILE A CA 1
ATOM 741 C C . ILE A 1 91 ? 13.106 -7.580 8.124 1.00 57.88 91 ILE A C 1
ATOM 743 O O . ILE A 1 91 ? 12.188 -8.353 8.393 1.00 57.88 91 ILE A O 1
ATOM 747 N N . LEU A 1 92 ? 14.245 -7.518 8.803 1.00 48.69 92 LEU A N 1
ATOM 748 C CA . LEU A 1 92 ? 14.611 -8.358 9.919 1.00 48.69 92 LEU A CA 1
ATOM 749 C C . LEU A 1 92 ? 13.402 -8.577 10.841 1.00 48.69 92 LEU A C 1
ATOM 751 O O . LEU A 1 92 ? 12.957 -7.668 11.543 1.00 48.69 92 LEU A O 1
ATOM 755 N N . ARG A 1 93 ? 12.932 -9.828 10.923 1.00 48.62 93 ARG A N 1
ATOM 756 C CA . ARG A 1 93 ? 12.225 -10.349 12.106 1.00 48.62 93 ARG A CA 1
ATOM 757 C C . ARG A 1 93 ? 13.213 -10.510 13.271 1.00 48.62 93 ARG A C 1
ATOM 759 O O . ARG A 1 93 ? 13.150 -11.497 13.998 1.00 48.62 93 ARG A O 1
ATOM 766 N N . SER A 1 94 ? 14.183 -9.605 13.418 1.00 40.06 94 SER A N 1
ATOM 767 C CA . SER A 1 94 ? 15.187 -9.685 14.472 1.00 40.06 94 SER A CA 1
ATOM 768 C C . SER A 1 94 ? 14.485 -9.420 15.793 1.00 40.06 94 SER A C 1
ATOM 770 O O . SER A 1 94 ? 14.111 -8.288 16.109 1.00 40.06 94 SER A O 1
ATOM 772 N N . GLY A 1 95 ? 14.242 -10.503 16.523 1.00 47.00 95 GLY A N 1
ATOM 773 C CA . GLY A 1 95 ? 13.720 -10.466 17.868 1.00 47.00 95 GLY A CA 1
ATOM 774 C C . GLY A 1 95 ? 14.681 -9.723 18.783 1.00 47.00 95 GLY A C 1
ATOM 775 O O . GLY A 1 95 ? 15.807 -10.155 18.971 1.00 47.00 95 GLY A O 1
ATOM 776 N N . GLN A 1 96 ? 14.210 -8.622 19.357 1.00 42.69 96 GLN A N 1
ATOM 777 C CA . GLN A 1 96 ? 14.366 -8.277 20.769 1.00 42.69 96 GLN A CA 1
ATOM 778 C C . GLN A 1 96 ? 13.541 -7.011 21.047 1.00 42.69 96 GLN A C 1
ATOM 780 O O . GLN A 1 96 ? 13.645 -6.017 20.339 1.00 42.69 96 GLN A O 1
ATOM 785 N N . LEU A 1 97 ? 12.705 -7.084 22.086 1.00 42.97 97 LEU A N 1
ATOM 786 C CA . LEU A 1 97 ? 11.980 -5.982 22.734 1.00 42.97 97 LEU A CA 1
ATOM 787 C C . LEU A 1 97 ? 10.916 -5.228 21.897 1.00 42.97 97 LEU A C 1
ATOM 789 O O . LEU A 1 97 ? 11.129 -4.163 21.330 1.00 42.97 97 LEU A O 1
ATOM 793 N N . GLY A 1 98 ? 9.685 -5.741 21.969 1.00 43.53 98 GLY A N 1
ATOM 794 C CA . GLY A 1 98 ? 8.483 -4.948 22.281 1.00 43.53 98 GLY A CA 1
ATOM 795 C C . GLY A 1 98 ? 7.831 -4.079 21.197 1.00 43.53 98 GLY A C 1
ATOM 796 O O . GLY A 1 98 ? 6.608 -3.960 21.207 1.00 43.53 98 GLY A O 1
ATOM 797 N N . LEU A 1 99 ? 8.572 -3.484 20.260 1.00 42.22 99 LEU A N 1
ATOM 798 C CA . LEU A 1 99 ? 8.013 -2.601 19.223 1.00 42.22 99 LEU A CA 1
ATOM 799 C C . LEU A 1 99 ? 8.823 -2.683 17.919 1.00 42.22 99 LEU A C 1
ATOM 801 O O . LEU A 1 99 ? 9.448 -1.713 17.498 1.00 42.22 99 LEU A O 1
ATOM 805 N N . ALA A 1 100 ? 8.804 -3.828 17.237 1.00 46.22 100 ALA A N 1
ATOM 806 C CA . ALA A 1 100 ? 9.345 -3.885 15.881 1.00 46.22 100 ALA A CA 1
ATOM 807 C C . ALA A 1 100 ? 8.435 -3.071 14.933 1.00 46.22 100 ALA A C 1
ATOM 809 O O . ALA A 1 100 ? 7.239 -3.379 14.827 1.00 46.22 100 ALA A O 1
ATOM 810 N N . PRO A 1 101 ? 8.938 -2.037 14.230 1.00 52.28 101 PRO A N 1
ATOM 811 C CA . PRO A 1 101 ? 8.168 -1.402 13.172 1.00 52.28 101 PRO A CA 1
ATOM 812 C C . PRO A 1 101 ? 7.899 -2.441 12.075 1.00 52.28 101 PRO A C 1
ATOM 814 O O . PRO A 1 101 ? 8.818 -2.871 11.384 1.00 52.28 101 PRO A O 1
ATOM 817 N N . ARG A 1 102 ? 6.633 -2.854 11.903 1.00 61.91 102 ARG A N 1
ATOM 818 C CA . ARG A 1 102 ? 6.219 -3.692 10.764 1.00 61.91 102 ARG A CA 1
ATOM 819 C C . ARG A 1 102 ? 6.428 -2.876 9.491 1.00 61.91 102 ARG A C 1
ATOM 821 O O . ARG A 1 102 ? 5.666 -1.949 9.216 1.00 61.91 102 ARG A O 1
ATOM 828 N N . ALA A 1 103 ? 7.467 -3.202 8.737 1.00 67.00 103 ALA A N 1
ATOM 829 C CA . ALA A 1 103 ? 7.660 -2.726 7.377 1.00 67.00 103 ALA A CA 1
ATOM 830 C C . ALA A 1 103 ? 7.398 -3.884 6.409 1.00 67.00 103 ALA A C 1
ATOM 832 O O . ALA A 1 103 ? 7.558 -5.044 6.771 1.00 67.00 103 ALA A O 1
ATOM 833 N N . ILE A 1 104 ? 6.956 -3.554 5.199 1.00 72.44 104 ILE A N 1
ATOM 834 C CA . ILE A 1 104 ? 6.828 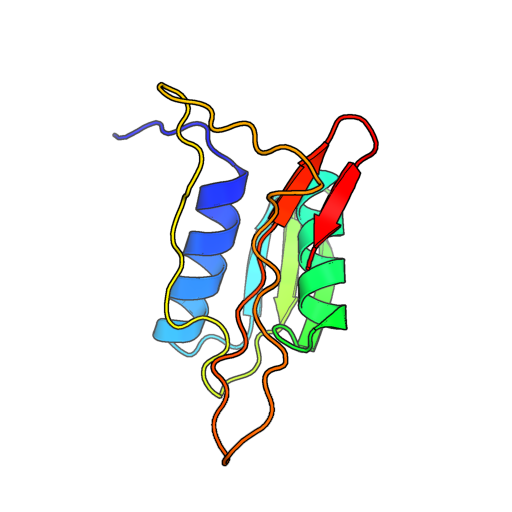-4.488 4.078 1.00 72.44 104 ILE A CA 1
ATOM 835 C C . ILE A 1 104 ? 7.511 -3.827 2.892 1.00 72.44 104 ILE A C 1
ATOM 837 O O . ILE A 1 104 ? 7.320 -2.627 2.655 1.00 72.44 104 ILE A O 1
ATOM 841 N N . ILE A 1 105 ? 8.275 -4.603 2.134 1.00 78.19 105 ILE A N 1
ATOM 842 C CA . ILE A 1 105 ? 8.804 -4.184 0.843 1.00 78.19 105 ILE A CA 1
ATOM 843 C C . ILE A 1 105 ? 8.060 -4.964 -0.234 1.00 78.19 105 ILE A C 1
ATOM 845 O O . ILE A 1 105 ? 7.930 -6.179 -0.157 1.00 78.19 105 ILE A O 1
ATOM 849 N N . PHE A 1 106 ? 7.567 -4.240 -1.236 1.00 81.69 106 PHE A N 1
ATOM 850 C CA . PHE A 1 106 ? 6.918 -4.821 -2.403 1.00 81.69 106 PHE A CA 1
ATOM 851 C C . PHE A 1 106 ? 7.918 -4.903 -3.553 1.00 81.69 106 PHE A C 1
ATOM 853 O O . PHE A 1 106 ? 8.476 -3.883 -3.970 1.00 81.69 106 PHE A O 1
ATOM 860 N N . LEU A 1 107 ? 8.106 -6.106 -4.083 1.00 81.50 107 LEU A N 1
ATOM 861 C CA . LEU A 1 107 ? 8.950 -6.402 -5.232 1.00 81.50 107 LEU A CA 1
ATOM 862 C C . LEU A 1 107 ? 8.067 -6.767 -6.424 1.00 81.50 107 LEU A C 1
ATOM 864 O O . LEU A 1 107 ? 7.277 -7.705 -6.368 1.00 81.50 107 LEU A O 1
ATOM 868 N N . PHE A 1 108 ? 8.202 -6.021 -7.515 1.00 77.69 108 PHE A N 1
ATOM 869 C CA . PHE A 1 108 ? 7.473 -6.289 -8.749 1.00 77.69 108 PHE A CA 1
ATOM 870 C C . PHE A 1 108 ? 8.354 -7.124 -9.670 1.00 77.69 108 PHE A C 1
ATOM 872 O O . PHE A 1 108 ? 9.430 -6.686 -10.073 1.00 77.69 108 PHE A O 1
ATOM 879 N N . THR A 1 109 ? 7.894 -8.324 -10.000 1.00 81.81 109 THR A N 1
ATOM 880 C CA . THR A 1 109 ? 8.584 -9.260 -10.895 1.00 81.81 109 THR A CA 1
ATOM 881 C C . THR A 1 109 ? 7.680 -9.622 -12.072 1.00 81.81 109 THR A C 1
ATOM 883 O O . THR A 1 109 ? 6.472 -9.388 -12.030 1.00 81.81 109 THR A O 1
ATOM 886 N N . SER A 1 110 ? 8.235 -10.245 -13.114 1.00 76.62 110 SER A N 1
ATOM 887 C CA . SER A 1 110 ? 7.456 -10.755 -14.255 1.00 76.62 110 SER A CA 1
ATOM 888 C C . SER A 1 110 ? 6.436 -11.836 -13.872 1.00 76.62 110 SER A C 1
ATOM 890 O O . SER A 1 110 ? 5.457 -12.022 -14.585 1.00 76.62 110 SER A O 1
ATOM 892 N N . LYS A 1 111 ? 6.639 -12.527 -12.740 1.00 77.00 111 LYS A N 1
ATOM 893 C CA . LYS A 1 111 ? 5.737 -13.567 -12.216 1.00 77.00 111 LYS A CA 1
ATOM 894 C C . LYS A 1 111 ? 4.695 -13.035 -11.224 1.00 77.00 111 LYS A C 1
ATOM 896 O O . LYS A 1 111 ? 3.829 -13.794 -10.804 1.00 77.00 111 LYS A O 1
ATOM 901 N N . GLY A 1 112 ? 4.770 -11.759 -10.837 1.00 81.19 112 GLY A N 1
ATOM 902 C CA . GLY A 1 112 ? 3.843 -11.148 -9.884 1.00 81.19 112 GLY A CA 1
ATOM 903 C C . GLY A 1 112 ? 4.508 -10.230 -8.859 1.00 81.19 112 GLY A C 1
ATOM 904 O O . GLY A 1 112 ? 5.672 -9.843 -8.991 1.00 81.19 112 GLY A O 1
ATOM 905 N N . ILE A 1 113 ? 3.732 -9.867 -7.836 1.00 83.75 113 ILE A N 1
ATOM 906 C CA . ILE A 1 113 ? 4.163 -9.001 -6.734 1.00 83.75 113 ILE A CA 1
ATOM 907 C C . ILE A 1 113 ? 4.542 -9.884 -5.552 1.00 83.75 113 ILE A C 1
ATOM 909 O O . ILE A 1 113 ? 3.708 -10.637 -5.056 1.00 83.75 113 ILE A O 1
ATOM 913 N N . PHE A 1 114 ? 5.783 -9.754 -5.103 1.00 79.62 114 PHE A N 1
ATOM 914 C CA . PHE A 1 114 ? 6.306 -10.427 -3.924 1.00 79.62 114 PHE A CA 1
ATOM 915 C C . PHE A 1 114 ? 6.405 -9.445 -2.759 1.00 79.62 114 PHE A C 1
ATOM 917 O O . PHE A 1 114 ? 6.673 -8.256 -2.952 1.00 79.62 114 PHE A O 1
ATOM 924 N N . SER A 1 115 ? 6.178 -9.954 -1.555 1.00 75.94 115 SER A N 1
ATOM 925 C CA . SER A 1 115 ? 6.403 -9.251 -0.296 1.00 75.94 115 SER A CA 1
ATOM 926 C C . SER A 1 115 ? 7.396 -10.023 0.556 1.00 75.94 115 SER A C 1
ATOM 928 O O . SER A 1 115 ? 7.442 -11.249 0.469 1.00 75.94 115 SER A O 1
ATOM 930 N N . ASP A 1 116 ? 8.158 -9.289 1.361 1.00 63.53 116 ASP A N 1
ATOM 931 C CA . ASP A 1 116 ? 9.033 -9.837 2.404 1.00 63.53 116 ASP A CA 1
ATOM 932 C C . ASP A 1 116 ? 8.274 -10.243 3.680 1.00 63.53 116 ASP A C 1
ATOM 934 O O . ASP A 1 116 ? 7.362 -9.476 4.084 1.00 63.53 116 ASP A O 1
#

Sequence (116 aa):
MMVFNDSIFDVFTRIRNANLVGHNTVRVPLTLTTKSILNILVHHGFIKNFSQINNREFLVTLKSKSVLRKLKRLSRPGCRLYVFAQNFPQILRSGQLGLAPRAIIFLFTSKGIFSD

Organism: NCBI:txid596397

InterPro domains:
  IPR000630 Small ribosomal subunit protein uS8 [PF00410] (6-116)
  IPR000630 Small ribosomal subunit protein uS8 [PTHR11758] (2-114)
  IPR0359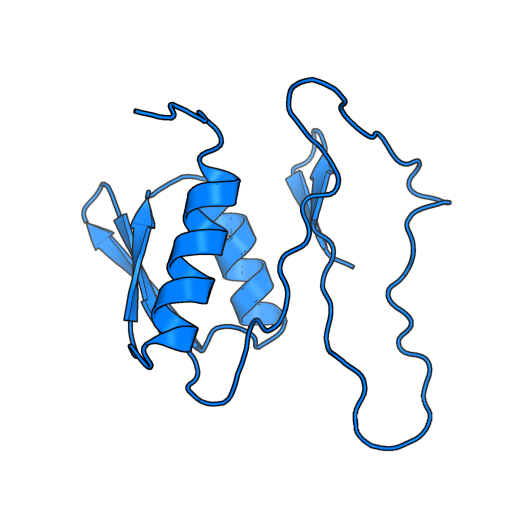87 Small ribosomal subunit protein uS8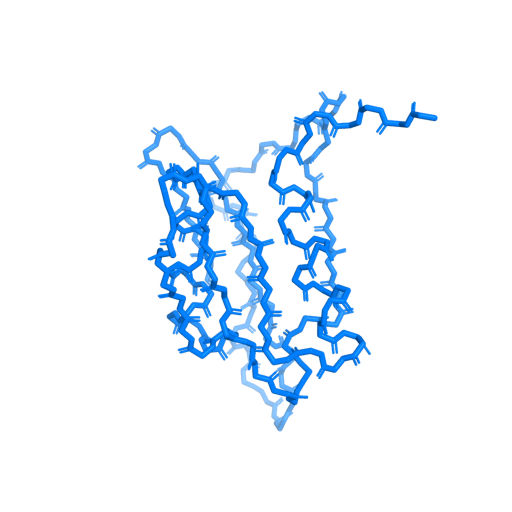 superfamily [SSF56047] (4-116)